Protein AF-A0A7C5CMK6-F1 (afdb_monomer_lite)

Sequence (134 aa):
MWATGYVVAPTLFDMLDRVTAGTVAGRLFTIQSWIGLFCGVLLLIATSGRRPLAAVRRWLLVVMLAVIAAGQFGLQPMMEALKAEGLVEGSETAARFATLHGLSASLFLLNSLLGVALVGVLAAGRRLSGGEAG

pLDDT: mean 91.79, std 9.39, range [44.91, 98.25]

Structure (mmCIF, N/CA/C/O backbone):
data_AF-A0A7C5CMK6-F1
#
_entry.id   AF-A0A7C5CMK6-F1
#
loop_
_atom_site.group_PDB
_atom_site.id
_atom_site.type_symbol
_atom_site.label_atom_id
_atom_site.label_alt_id
_atom_site.label_comp_id
_atom_site.label_asym_id
_atom_site.label_entity_id
_atom_site.label_seq_id
_atom_site.pdbx_PDB_ins_code
_atom_site.Cartn_x
_atom_site.Cartn_y
_atom_site.Cartn_z
_atom_site.occupancy
_atom_site.B_iso_or_equiv
_atom_site.auth_seq_id
_atom_site.auth_comp_id
_atom_site.auth_asym_id
_atom_site.auth_atom_id
_atom_site.pdbx_PDB_model_num
ATOM 1 N N . MET A 1 1 ? -6.745 -5.762 -0.599 1.00 88.94 1 MET A N 1
ATOM 2 C CA . MET A 1 1 ? -5.293 -5.545 -0.432 1.00 88.94 1 MET A CA 1
ATOM 3 C C . MET A 1 1 ? -4.486 -6.839 -0.560 1.00 88.94 1 MET A C 1
ATOM 5 O O . MET A 1 1 ? -3.806 -6.988 -1.565 1.00 88.94 1 MET A O 1
ATOM 9 N N . TRP A 1 2 ? -4.571 -7.775 0.398 1.00 94.88 2 TRP A N 1
ATOM 10 C CA . TRP A 1 2 ? -3.711 -8.974 0.456 1.00 94.88 2 TRP A CA 1
ATOM 11 C C . TRP A 1 2 ? -3.731 -9.836 -0.809 1.00 94.88 2 TRP A C 1
ATOM 13 O O . TRP A 1 2 ? -2.673 -10.131 -1.354 1.00 94.88 2 TRP A O 1
ATOM 23 N N . ALA A 1 3 ? -4.921 -10.164 -1.322 1.00 96.00 3 ALA A N 1
ATOM 24 C CA . ALA A 1 3 ? -5.054 -10.944 -2.553 1.00 96.00 3 ALA A CA 1
ATOM 25 C C . ALA A 1 3 ? -4.351 -10.272 -3.745 1.00 96.00 3 ALA A C 1
ATOM 27 O O . ALA A 1 3 ? -3.615 -10.922 -4.476 1.00 96.00 3 ALA A O 1
ATOM 28 N N . THR A 1 4 ? -4.518 -8.956 -3.915 1.00 94.00 4 THR A N 1
ATOM 29 C CA . THR A 1 4 ? -3.893 -8.217 -5.020 1.00 94.00 4 THR A CA 1
ATOM 30 C C . THR A 1 4 ? -2.366 -8.275 -4.957 1.00 94.00 4 THR A C 1
ATOM 32 O O . THR A 1 4 ? -1.733 -8.554 -5.968 1.00 94.00 4 THR A O 1
ATOM 35 N N . GLY A 1 5 ? -1.776 -8.031 -3.782 1.00 92.38 5 GLY A N 1
ATOM 36 C CA . GLY A 1 5 ? -0.321 -7.923 -3.642 1.00 92.38 5 GLY A CA 1
ATOM 37 C C . GLY A 1 5 ? 0.424 -9.253 -3.573 1.00 92.38 5 GLY A C 1
ATOM 38 O O . GLY A 1 5 ? 1.508 -9.357 -4.133 1.00 92.38 5 GLY A O 1
ATOM 39 N N . TYR A 1 6 ? -0.146 -10.263 -2.911 1.00 95.50 6 TYR A N 1
ATOM 40 C CA . TYR A 1 6 ? 0.554 -11.526 -2.639 1.00 95.50 6 TYR A CA 1
ATOM 41 C C . TYR A 1 6 ? 0.116 -12.692 -3.525 1.00 95.50 6 TYR A C 1
ATOM 43 O O . TYR A 1 6 ? 0.764 -13.732 -3.505 1.00 95.50 6 TYR A O 1
ATOM 51 N N . VAL A 1 7 ? -0.972 -12.540 -4.286 1.00 97.00 7 VAL A N 1
ATOM 52 C CA . VAL A 1 7 ? -1.472 -13.586 -5.191 1.00 97.00 7 VAL A CA 1
ATOM 53 C C . VAL A 1 7 ? -1.534 -13.052 -6.613 1.00 97.00 7 VAL A C 1
ATOM 55 O O . VAL A 1 7 ? -0.774 -13.490 -7.465 1.00 97.00 7 VAL A O 1
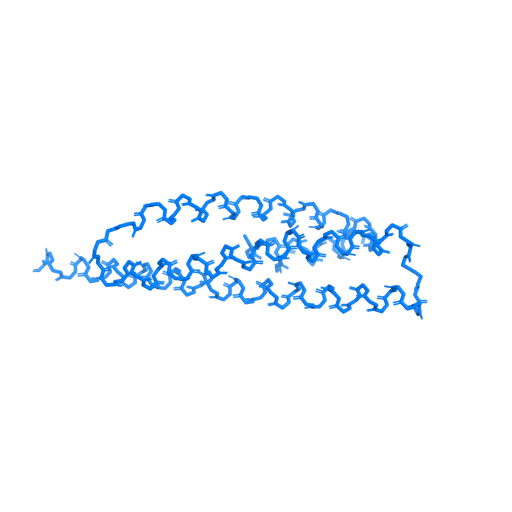ATOM 58 N N . VAL A 1 8 ? -2.373 -12.044 -6.862 1.00 97.00 8 VAL A N 1
ATOM 59 C CA . VAL A 1 8 ? -2.639 -11.573 -8.228 1.00 97.00 8 VAL A CA 1
ATOM 60 C C . VAL A 1 8 ? -1.387 -10.997 -8.886 1.00 97.00 8 VAL A C 1
ATOM 62 O O . VAL A 1 8 ? -1.103 -11.346 -10.025 1.00 97.00 8 VAL A O 1
ATOM 65 N N . ALA A 1 9 ? -0.621 -10.144 -8.198 1.00 95.50 9 ALA A N 1
ATOM 66 C CA . ALA A 1 9 ? 0.591 -9.567 -8.778 1.00 95.50 9 ALA A CA 1
ATOM 67 C C . ALA A 1 9 ? 1.633 -10.643 -9.165 1.00 95.50 9 ALA A C 1
ATOM 69 O O . ALA A 1 9 ? 2.010 -10.656 -10.336 1.00 95.50 9 ALA A O 1
ATOM 70 N N . PRO A 1 10 ? 2.046 -11.579 -8.283 1.00 96.38 10 PRO A N 1
ATOM 71 C CA . PRO A 1 10 ? 2.917 -12.690 -8.677 1.00 96.38 10 PRO A CA 1
ATOM 72 C C . PRO A 1 10 ? 2.371 -13.515 -9.847 1.00 96.38 10 PRO A C 1
ATOM 74 O O . PRO A 1 10 ? 3.102 -13.767 -10.797 1.00 96.38 10 PRO A O 1
ATOM 77 N N . THR A 1 11 ? 1.080 -13.863 -9.826 1.00 97.81 11 THR A N 1
ATOM 78 C CA . THR A 1 11 ? 0.440 -14.612 -10.917 1.00 97.81 11 THR A CA 1
ATOM 79 C C . THR A 1 11 ? 0.505 -13.861 -12.251 1.00 97.81 11 THR A C 1
ATOM 81 O O . THR A 1 11 ? 0.754 -14.472 -13.283 1.00 97.81 11 THR A O 1
ATOM 84 N N . LEU A 1 12 ? 0.343 -12.534 -12.257 1.00 97.19 12 LEU A N 1
ATOM 85 C CA . LEU A 1 12 ? 0.477 -11.738 -13.483 1.00 97.19 12 LEU A CA 1
ATOM 86 C C . LEU A 1 12 ? 1.904 -11.760 -14.044 1.00 97.19 12 LEU A C 1
ATOM 88 O O . LEU A 1 12 ? 2.059 -11.827 -15.257 1.00 97.19 12 LEU A O 1
ATOM 92 N N . PHE A 1 13 ? 2.929 -11.698 -13.187 1.00 96.00 13 PHE A N 1
ATOM 93 C CA . PHE A 1 13 ? 4.334 -11.751 -13.618 1.00 96.00 13 PHE A CA 1
ATOM 94 C C . PHE A 1 13 ? 4.791 -13.150 -14.048 1.00 96.00 13 PHE A C 1
ATOM 96 O O . PHE A 1 13 ? 5.786 -13.255 -14.758 1.00 96.00 13 PHE A O 1
ATOM 103 N N . ASP A 1 14 ? 4.079 -14.195 -13.630 1.00 97.81 14 ASP A N 1
ATOM 104 C CA . ASP A 1 14 ? 4.287 -15.570 -14.090 1.00 97.81 14 ASP A CA 1
ATOM 105 C C . ASP A 1 14 ? 3.620 -15.824 -15.454 1.00 97.81 14 ASP A C 1
ATOM 107 O O . ASP A 1 14 ? 4.188 -16.471 -16.329 1.00 97.81 14 ASP A O 1
ATOM 111 N N . MET A 1 15 ? 2.421 -15.269 -15.666 1.00 97.31 15 MET A N 1
ATOM 112 C CA . MET A 1 15 ? 1.608 -15.547 -16.857 1.00 97.31 15 MET A CA 1
ATOM 113 C C . MET A 1 15 ? 1.852 -14.609 -18.048 1.00 97.31 15 MET A C 1
ATOM 115 O O . MET A 1 15 ? 1.470 -14.950 -19.168 1.00 97.31 15 MET A O 1
ATOM 119 N N . LEU A 1 16 ? 2.398 -13.409 -17.830 1.00 97.19 16 LEU A N 1
ATOM 120 C CA . LEU A 1 16 ? 2.510 -12.353 -18.846 1.00 97.19 16 LEU A CA 1
ATOM 121 C C . LEU A 1 16 ? 3.949 -11.849 -18.977 1.00 97.19 16 LEU A C 1
ATOM 123 O O . LEU A 1 16 ? 4.768 -12.001 -18.072 1.00 97.19 16 LEU A O 1
ATOM 127 N N . ASP A 1 17 ? 4.248 -11.168 -20.086 1.00 96.00 17 ASP A N 1
ATOM 128 C CA . ASP A 1 17 ? 5.501 -10.428 -20.198 1.00 96.00 17 ASP A CA 1
ATOM 129 C C . ASP A 1 17 ? 5.583 -9.322 -19.127 1.00 96.00 17 ASP A C 1
ATOM 131 O O . ASP A 1 17 ? 4.576 -8.769 -18.669 1.00 96.00 17 ASP A O 1
ATOM 135 N N . ARG A 1 18 ? 6.812 -8.972 -18.734 1.00 90.44 18 ARG A N 1
ATOM 136 C CA . ARG A 1 18 ? 7.087 -8.044 -17.626 1.00 90.44 18 ARG A CA 1
ATOM 137 C C . ARG A 1 18 ? 6.406 -6.680 -17.793 1.00 90.44 18 ARG A C 1
ATOM 139 O O . ARG A 1 18 ? 6.015 -6.073 -16.790 1.00 90.44 18 ARG A O 1
ATOM 146 N N . VAL A 1 19 ? 6.278 -6.182 -19.023 1.00 91.25 19 VAL A N 1
ATOM 147 C CA . VAL A 1 19 ? 5.704 -4.859 -19.307 1.00 91.25 19 VAL A CA 1
ATOM 148 C C . VAL A 1 19 ? 4.186 -4.905 -19.155 1.00 91.25 19 VAL A C 1
ATOM 150 O O . VAL A 1 19 ? 3.608 -4.066 -18.448 1.00 91.25 19 VAL A O 1
ATOM 153 N N . THR A 1 20 ? 3.536 -5.912 -19.737 1.00 94.94 20 THR A N 1
ATOM 154 C CA . THR A 1 20 ? 2.087 -6.109 -19.608 1.00 94.94 20 THR A CA 1
ATOM 155 C C . THR A 1 20 ? 1.697 -6.413 -18.163 1.00 94.94 20 THR A C 1
ATOM 157 O O . THR A 1 20 ? 0.809 -5.748 -17.620 1.00 94.94 20 THR A O 1
ATOM 160 N N . ALA A 1 21 ? 2.405 -7.329 -17.492 1.00 96.31 21 ALA A N 1
ATOM 161 C CA . ALA A 1 21 ? 2.195 -7.654 -16.079 1.00 96.31 21 ALA A CA 1
ATOM 162 C C . ALA A 1 21 ? 2.285 -6.404 -15.192 1.00 96.31 21 ALA A C 1
ATOM 164 O O . ALA A 1 21 ? 1.381 -6.124 -14.404 1.00 96.31 21 ALA A O 1
ATOM 165 N N . GLY A 1 22 ? 3.338 -5.599 -15.370 1.00 93.50 22 GLY A N 1
ATOM 166 C CA . GLY A 1 22 ? 3.539 -4.359 -14.622 1.00 93.50 22 GLY A CA 1
ATOM 167 C C . GLY A 1 22 ? 2.467 -3.295 -14.885 1.00 93.50 22 GLY A C 1
ATOM 168 O O . GLY A 1 22 ? 2.140 -2.516 -13.985 1.00 93.50 22 GLY A O 1
ATOM 169 N N . THR A 1 23 ? 1.903 -3.261 -16.093 1.00 94.38 23 THR A N 1
ATOM 170 C CA . THR A 1 23 ? 0.814 -2.344 -16.466 1.00 94.38 23 THR A CA 1
ATOM 171 C C . THR A 1 23 ? -0.500 -2.744 -15.804 1.00 94.38 23 THR A C 1
ATOM 173 O O . THR A 1 23 ? -1.164 -1.910 -15.182 1.00 94.38 23 THR A O 1
ATOM 176 N N . VAL A 1 24 ? -0.863 -4.027 -15.884 1.00 96.94 24 VAL A N 1
ATOM 177 C CA . VAL A 1 24 ? -2.087 -4.556 -15.262 1.00 96.94 24 VAL A CA 1
ATOM 178 C C . VAL A 1 24 ? -1.992 -4.473 -13.739 1.00 96.94 24 VAL A C 1
ATOM 180 O O . VAL A 1 24 ? -2.911 -3.959 -13.100 1.00 96.94 24 VAL A O 1
ATOM 183 N N . ALA A 1 25 ? -0.865 -4.891 -13.154 1.00 95.81 25 ALA A N 1
ATOM 184 C CA . ALA A 1 25 ? -0.628 -4.785 -11.717 1.00 95.81 25 ALA A CA 1
ATOM 185 C C . ALA A 1 25 ? -0.746 -3.330 -11.240 1.00 95.81 25 ALA A C 1
ATOM 187 O O . ALA A 1 25 ? -1.447 -3.065 -10.265 1.00 95.81 25 ALA A O 1
ATOM 188 N N . GLY A 1 26 ? -0.140 -2.377 -11.962 1.00 94.94 26 GLY A N 1
ATOM 189 C CA . GLY A 1 26 ? -0.249 -0.947 -11.662 1.00 94.94 26 GLY A CA 1
ATOM 190 C C . GLY A 1 26 ? -1.701 -0.469 -11.582 1.00 94.94 26 GLY A C 1
ATOM 191 O O . GLY A 1 26 ? -2.093 0.117 -10.573 1.00 94.94 26 GLY A O 1
ATOM 192 N N . ARG A 1 27 ? -2.526 -0.810 -12.582 1.00 96.38 27 ARG A N 1
ATOM 193 C CA . ARG A 1 27 ? -3.962 -0.474 -12.594 1.00 96.38 27 ARG A CA 1
ATOM 194 C C . ARG A 1 27 ? -4.720 -1.094 -11.420 1.00 96.38 27 ARG A C 1
ATOM 196 O O . ARG A 1 27 ? -5.530 -0.415 -10.790 1.00 96.38 27 ARG A O 1
ATOM 203 N N . LEU A 1 28 ? -4.456 -2.362 -11.098 1.00 97.12 28 LEU A N 1
ATOM 204 C CA . LEU A 1 28 ? -5.089 -3.035 -9.959 1.00 97.12 28 LEU A CA 1
ATOM 205 C C . LEU A 1 28 ? -4.713 -2.381 -8.626 1.00 97.12 28 LEU A C 1
ATOM 207 O O . LEU A 1 28 ? -5.578 -2.233 -7.761 1.00 97.12 28 LEU A O 1
ATOM 211 N N . PHE A 1 29 ? -3.458 -1.956 -8.460 1.00 96.38 29 PHE A N 1
ATOM 212 C CA . PHE A 1 29 ? -3.036 -1.208 -7.277 1.00 96.38 29 PHE A CA 1
ATOM 213 C C . PHE A 1 29 ? -3.683 0.178 -7.210 1.00 96.38 29 PHE A C 1
ATOM 215 O O . PHE A 1 29 ? -4.132 0.550 -6.134 1.00 96.38 29 PHE A O 1
ATOM 222 N N . THR A 1 30 ? -3.836 0.900 -8.325 1.00 97.06 30 THR A N 1
ATOM 223 C CA . THR A 1 30 ? -4.579 2.176 -8.351 1.00 97.06 30 THR A CA 1
ATOM 224 C C . THR A 1 30 ? -6.030 1.994 -7.907 1.00 97.06 30 THR A C 1
ATOM 226 O O . THR A 1 30 ? -6.510 2.715 -7.032 1.00 97.06 30 THR A O 1
ATOM 229 N N . ILE A 1 31 ? -6.732 1.001 -8.462 1.00 97.75 31 ILE A N 1
ATOM 230 C CA . ILE A 1 31 ? -8.117 0.686 -8.072 1.00 97.75 31 ILE A CA 1
ATOM 231 C C . ILE A 1 31 ? -8.176 0.323 -6.582 1.00 97.75 31 ILE A C 1
ATOM 233 O O . ILE A 1 31 ? -9.025 0.830 -5.849 1.00 97.75 31 ILE A O 1
ATOM 237 N N . GLN A 1 32 ? -7.245 -0.513 -6.114 1.00 97.06 32 GLN A N 1
ATOM 238 C CA . GLN A 1 32 ? -7.129 -0.884 -4.705 1.00 97.06 32 GLN A CA 1
ATOM 239 C C . GLN A 1 32 ? -6.901 0.337 -3.802 1.00 97.06 32 GLN A C 1
ATOM 241 O O . GLN A 1 32 ? -7.523 0.411 -2.744 1.00 97.06 32 GLN A O 1
ATOM 246 N N . SER A 1 33 ? -6.043 1.281 -4.196 1.00 97.44 33 SER A N 1
ATOM 247 C CA . SER A 1 33 ? -5.790 2.515 -3.446 1.00 97.44 33 SER A CA 1
ATOM 248 C C . SER A 1 33 ? -7.059 3.345 -3.307 1.00 97.44 33 SER A C 1
ATOM 250 O O . SER A 1 33 ? -7.397 3.743 -2.198 1.00 97.44 33 SER A O 1
ATOM 252 N N . TRP A 1 34 ? -7.810 3.554 -4.392 1.00 98.19 34 TRP A N 1
ATOM 253 C CA . TRP A 1 34 ? -9.064 4.313 -4.348 1.00 98.19 34 TRP A CA 1
ATOM 254 C C . TRP A 1 34 ? -10.130 3.647 -3.477 1.00 98.19 34 TRP A C 1
ATOM 256 O O . TRP A 1 34 ? -10.741 4.318 -2.644 1.00 98.19 34 TRP A O 1
ATOM 266 N N . ILE A 1 35 ? -10.309 2.328 -3.605 1.00 97.88 35 ILE A N 1
ATOM 267 C CA . ILE A 1 35 ? -11.208 1.561 -2.730 1.00 97.88 35 ILE A CA 1
ATOM 268 C C . ILE A 1 35 ? -10.753 1.688 -1.271 1.00 97.88 35 ILE A C 1
ATOM 270 O O . ILE A 1 35 ? -11.566 1.954 -0.390 1.00 97.88 35 ILE A O 1
ATOM 274 N N . GLY A 1 36 ? -9.453 1.539 -1.010 1.00 96.69 36 GLY A N 1
ATOM 275 C CA . GLY A 1 36 ? -8.870 1.648 0.324 1.00 96.69 36 GLY A CA 1
ATOM 276 C C . GLY A 1 36 ? -9.061 3.029 0.952 1.00 96.69 36 GLY A C 1
ATOM 277 O O . GLY A 1 36 ? -9.449 3.110 2.116 1.00 96.69 36 GLY A O 1
ATOM 278 N N . LEU A 1 37 ? -8.855 4.103 0.185 1.00 97.81 37 LEU A N 1
ATOM 279 C CA . LEU A 1 37 ? -9.108 5.479 0.621 1.00 97.81 37 LEU A CA 1
ATOM 280 C C . LEU A 1 37 ? -10.587 5.683 0.955 1.00 97.81 37 LEU A C 1
ATOM 282 O O . LEU A 1 37 ? -10.910 6.144 2.048 1.00 97.81 37 LEU A O 1
ATOM 286 N N . PHE A 1 38 ? -11.486 5.285 0.053 1.00 97.88 38 PHE A N 1
ATOM 287 C CA . PHE A 1 38 ? -12.927 5.420 0.254 1.00 97.88 38 PHE A CA 1
ATOM 288 C C . PHE A 1 38 ? -13.405 4.647 1.491 1.00 97.88 38 PHE A C 1
ATOM 290 O O . PHE A 1 38 ? -13.996 5.225 2.405 1.00 97.88 38 PHE A O 1
ATOM 297 N N . CYS A 1 39 ? -13.088 3.353 1.572 1.00 96.75 39 CYS A N 1
ATOM 298 C CA . CYS A 1 39 ? -13.455 2.517 2.712 1.00 96.75 39 CYS A CA 1
ATOM 299 C C . CYS A 1 39 ? -12.812 3.008 4.016 1.00 96.75 39 CYS A C 1
ATOM 301 O O . CYS A 1 39 ? -13.471 3.013 5.054 1.00 96.75 39 CYS A O 1
ATOM 303 N N . GLY A 1 40 ? -11.548 3.436 3.984 1.00 95.25 40 GLY A N 1
ATOM 304 C CA . GLY A 1 40 ? -10.842 3.938 5.159 1.00 95.25 40 GLY A CA 1
ATOM 305 C C . GLY A 1 40 ? -11.452 5.228 5.707 1.00 95.25 40 GLY A C 1
ATOM 306 O O . GLY A 1 40 ? -11.605 5.350 6.921 1.00 95.25 40 GLY A O 1
ATOM 307 N N . VAL A 1 41 ? -11.880 6.150 4.838 1.00 95.62 41 VAL A N 1
ATOM 308 C CA . VAL A 1 41 ? -12.599 7.373 5.239 1.00 95.62 41 VAL A CA 1
ATOM 309 C C . VAL A 1 41 ? -13.957 7.036 5.857 1.00 95.62 41 VAL A C 1
ATOM 311 O O . VAL A 1 41 ? -14.273 7.542 6.935 1.00 95.62 41 VAL A O 1
ATOM 314 N N . LEU A 1 42 ? -14.736 6.140 5.240 1.00 94.62 42 LEU A N 1
ATOM 315 C CA . LEU A 1 42 ? -16.017 5.695 5.803 1.00 94.62 42 LEU A CA 1
ATOM 316 C C . LEU A 1 42 ? -15.843 5.047 7.181 1.00 94.62 42 LEU A C 1
ATOM 318 O O . LEU A 1 42 ? -16.586 5.355 8.117 1.00 94.62 42 LEU A O 1
ATOM 322 N N . LEU A 1 43 ? -14.831 4.188 7.327 1.00 92.38 43 LEU A N 1
ATOM 323 C CA . LEU A 1 43 ? -14.475 3.608 8.616 1.00 92.38 43 LEU A CA 1
ATOM 324 C C . LEU A 1 43 ? -14.080 4.704 9.605 1.00 92.38 43 LEU A C 1
ATOM 326 O O . LEU A 1 43 ? -14.569 4.694 10.726 1.00 92.38 43 LEU A O 1
ATOM 330 N N . LEU A 1 44 ? -13.266 5.684 9.219 1.00 92.25 44 LEU A N 1
ATOM 331 C CA . LEU A 1 44 ? -12.859 6.755 10.125 1.00 92.25 44 LEU A CA 1
ATOM 332 C C . LEU A 1 44 ? -14.076 7.514 10.682 1.00 92.25 44 LEU A C 1
ATOM 334 O O . LEU A 1 44 ? -14.191 7.650 11.904 1.00 92.25 44 LEU A O 1
ATOM 338 N N . ILE A 1 45 ? -15.031 7.882 9.821 1.00 90.31 45 ILE A N 1
ATOM 339 C CA . ILE A 1 45 ? -16.294 8.540 10.204 1.00 90.31 45 ILE A CA 1
ATOM 340 C C . ILE A 1 45 ? -17.084 7.677 11.197 1.00 90.31 45 ILE A C 1
ATOM 342 O O . ILE A 1 45 ? -17.479 8.161 12.264 1.00 90.31 45 ILE A O 1
ATOM 346 N N . ALA A 1 46 ? -17.234 6.380 10.905 1.00 87.69 46 ALA A N 1
ATOM 347 C CA . ALA A 1 46 ? -17.957 5.427 11.752 1.00 87.69 46 ALA A CA 1
ATOM 348 C C . ALA A 1 46 ? -17.320 5.226 13.142 1.00 87.69 46 ALA A C 1
ATOM 350 O O . ALA A 1 46 ? -17.945 4.689 14.059 1.00 87.69 46 ALA A O 1
ATOM 351 N N . THR A 1 47 ? -16.068 5.650 13.336 1.00 83.06 47 THR A N 1
ATOM 352 C CA . THR A 1 47 ? -15.308 5.417 14.572 1.00 83.06 47 THR A CA 1
ATOM 353 C C . THR A 1 47 ? -15.257 6.612 15.524 1.00 83.06 47 THR A C 1
ATOM 355 O O . THR A 1 47 ? -14.534 6.560 16.521 1.00 83.06 47 THR A O 1
ATOM 358 N N . SER A 1 48 ? -16.069 7.645 15.295 1.00 74.44 48 SER A N 1
ATOM 359 C CA . SER A 1 48 ? -16.099 8.905 16.064 1.00 74.44 48 SER A CA 1
ATOM 360 C C . SER A 1 48 ? -16.596 8.808 17.526 1.00 74.44 48 SER A C 1
ATOM 362 O O . SER A 1 48 ? -16.652 9.813 18.227 1.00 74.44 48 SER A O 1
ATOM 364 N N . GLY A 1 49 ? -16.916 7.616 18.046 1.00 71.44 49 GLY A N 1
ATOM 365 C CA . GLY A 1 49 ? -17.361 7.418 19.439 1.00 71.44 49 GLY A CA 1
ATOM 366 C C . GLY A 1 49 ? -16.255 7.518 20.513 1.00 71.44 49 GLY A C 1
ATOM 367 O O . GLY A 1 49 ? -15.062 7.383 20.227 1.00 71.44 49 GLY A O 1
ATOM 368 N N . ARG A 1 50 ? -16.648 7.693 21.788 1.00 63.00 50 ARG A N 1
ATOM 369 C CA . ARG A 1 50 ? -15.750 7.919 22.952 1.00 63.00 50 ARG A CA 1
ATOM 370 C C . ARG A 1 50 ? -15.163 6.653 23.610 1.00 63.00 50 ARG A C 1
ATOM 372 O O . ARG A 1 50 ? -14.755 6.697 24.764 1.00 63.00 50 ARG A O 1
ATOM 379 N N . ARG A 1 51 ? -15.101 5.512 22.916 1.00 72.12 51 ARG A N 1
ATOM 380 C CA . ARG A 1 51 ? -14.518 4.279 23.490 1.00 72.12 51 ARG A CA 1
ATOM 381 C C . ARG A 1 51 ? -12.983 4.287 23.372 1.00 72.12 51 ARG A C 1
ATOM 383 O O . ARG A 1 51 ? -12.484 4.696 22.325 1.00 72.12 51 ARG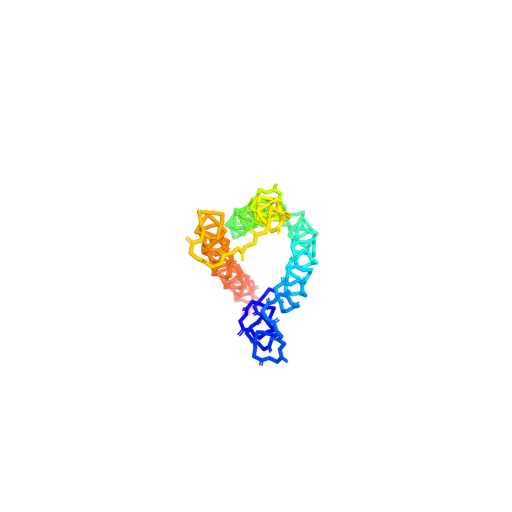 A O 1
ATOM 390 N N . PRO A 1 52 ? -12.220 3.785 24.358 1.00 67.19 52 PRO A N 1
ATOM 391 C CA . PRO A 1 52 ? -10.751 3.783 24.312 1.00 67.19 52 PRO A CA 1
ATOM 392 C C . PRO A 1 52 ? -10.198 3.023 23.094 1.00 67.19 52 PRO A C 1
ATOM 394 O O . PRO A 1 52 ? -9.323 3.523 22.390 1.00 67.19 52 PRO A O 1
ATOM 397 N N . LEU A 1 53 ? -10.802 1.883 22.734 1.00 73.38 53 LEU A N 1
ATOM 398 C CA . LEU A 1 53 ? -10.450 1.141 21.513 1.00 73.38 53 LEU A CA 1
ATOM 399 C C . LEU A 1 53 ? -10.779 1.896 20.214 1.00 73.38 53 LEU A C 1
ATOM 401 O O . LEU A 1 53 ? -10.208 1.603 19.164 1.00 73.38 53 LEU A O 1
ATOM 405 N N . ALA A 1 54 ? -11.672 2.889 20.262 1.00 79.06 54 ALA A N 1
ATOM 406 C CA . ALA A 1 54 ? -11.945 3.738 19.109 1.00 79.06 54 ALA A CA 1
ATOM 407 C C . ALA A 1 54 ? -10.776 4.689 18.818 1.00 79.06 54 ALA A C 1
ATOM 409 O O . ALA A 1 54 ? -10.550 4.995 17.653 1.00 79.06 54 ALA A O 1
ATOM 410 N N . ALA A 1 55 ? -10.002 5.109 19.827 1.00 85.31 55 ALA A N 1
ATOM 411 C CA . ALA A 1 55 ? -8.837 5.971 19.624 1.00 85.31 55 ALA A CA 1
ATOM 412 C C . ALA A 1 55 ? -7.702 5.242 18.890 1.00 85.31 55 ALA A C 1
ATOM 414 O O . ALA A 1 55 ? -7.211 5.750 17.884 1.00 85.31 55 ALA A O 1
ATOM 415 N N . VAL A 1 56 ? -7.350 4.028 19.331 1.00 87.88 56 VAL A N 1
ATOM 416 C CA . VAL A 1 56 ? -6.334 3.186 18.667 1.00 87.88 56 VAL A CA 1
ATOM 417 C C . VAL A 1 56 ? -6.733 2.905 17.219 1.00 87.88 56 VAL A C 1
ATOM 419 O O . VAL A 1 56 ? -5.948 3.101 16.296 1.00 87.88 56 VAL A O 1
ATOM 422 N N . ARG A 1 57 ? -7.994 2.517 17.005 1.00 89.44 57 ARG A N 1
ATOM 423 C CA . ARG A 1 57 ? -8.541 2.254 15.671 1.00 89.44 57 ARG A CA 1
ATOM 424 C C . ARG A 1 57 ? -8.492 3.480 14.757 1.00 89.44 57 ARG A C 1
ATOM 426 O O . ARG A 1 57 ? -8.137 3.336 13.593 1.00 89.44 57 ARG A O 1
ATOM 433 N N . ARG A 1 58 ? -8.833 4.670 15.268 1.00 91.56 58 ARG A N 1
ATOM 434 C CA . ARG A 1 58 ? -8.753 5.926 14.505 1.00 91.56 58 ARG A CA 1
ATOM 435 C C . ARG A 1 58 ? -7.325 6.210 14.055 1.00 91.56 58 ARG A C 1
ATOM 437 O O . ARG A 1 58 ? -7.119 6.472 12.878 1.00 91.56 58 ARG A O 1
ATOM 444 N N . TRP A 1 59 ? -6.349 6.106 14.957 1.00 93.56 59 TRP A N 1
ATOM 445 C CA . TRP A 1 59 ? -4.946 6.336 14.608 1.00 93.56 59 TRP A CA 1
ATOM 446 C C . TRP A 1 59 ? -4.419 5.325 13.589 1.00 93.56 59 TRP A C 1
ATOM 448 O O . TRP A 1 59 ? -3.773 5.733 12.629 1.00 93.56 59 TRP A O 1
ATOM 458 N N . LEU A 1 60 ? -4.758 4.039 13.731 1.00 95.00 60 LEU A N 1
ATOM 459 C CA . LEU A 1 60 ? -4.418 3.025 12.727 1.00 95.00 60 LEU A CA 1
ATOM 460 C C . LEU A 1 60 ? -4.985 3.384 11.349 1.00 95.00 60 LEU A C 1
ATOM 462 O O . LEU A 1 60 ? -4.244 3.382 10.371 1.00 95.00 60 LEU A O 1
ATOM 466 N N . LEU A 1 61 ? -6.270 3.746 11.273 1.00 95.56 61 LEU A N 1
ATOM 467 C CA . LEU A 1 61 ? -6.907 4.150 10.017 1.00 95.56 61 LEU A CA 1
ATOM 468 C C . LEU A 1 61 ? -6.247 5.392 9.408 1.00 95.56 61 LEU A C 1
ATOM 470 O O . LEU A 1 61 ? -6.008 5.410 8.206 1.00 95.56 61 LEU A O 1
ATOM 474 N N . VAL A 1 62 ? -5.916 6.402 10.218 1.00 96.56 62 VAL A N 1
ATOM 475 C CA . VAL A 1 62 ? -5.224 7.615 9.751 1.00 96.56 62 VAL A CA 1
ATOM 476 C C . VAL A 1 62 ? -3.857 7.274 9.159 1.00 96.56 62 VAL A C 1
ATOM 478 O O . VAL A 1 62 ? -3.548 7.723 8.058 1.00 96.56 62 VAL A O 1
ATOM 481 N N . VAL A 1 63 ? -3.060 6.447 9.840 1.00 97.62 63 VAL A N 1
ATOM 482 C CA . VAL A 1 63 ? -1.742 6.028 9.336 1.00 97.62 63 VAL A CA 1
ATOM 483 C C . VAL A 1 63 ? -1.888 5.215 8.049 1.00 97.62 63 VAL A C 1
ATOM 485 O O . VAL A 1 63 ? -1.188 5.488 7.079 1.00 97.62 63 VAL A O 1
ATOM 488 N N . MET A 1 64 ? -2.823 4.264 7.998 1.00 98.06 64 MET A N 1
ATOM 489 C CA . MET A 1 64 ? -3.087 3.476 6.789 1.00 98.06 64 MET A CA 1
ATOM 490 C C . MET A 1 64 ? -3.493 4.363 5.604 1.00 98.06 64 MET A C 1
ATOM 492 O O . MET A 1 64 ? -2.953 4.222 4.509 1.00 98.06 64 MET A O 1
ATOM 496 N N . LEU A 1 65 ? -4.404 5.316 5.823 1.00 98.12 65 LEU A N 1
ATOM 497 C CA . LEU A 1 65 ? -4.822 6.284 4.805 1.00 98.12 65 LEU A CA 1
ATOM 498 C C . LEU A 1 65 ? -3.648 7.142 4.323 1.00 98.12 65 LEU A C 1
ATOM 500 O O . LEU A 1 65 ? -3.505 7.346 3.120 1.00 98.12 65 LEU A O 1
ATOM 504 N N . ALA A 1 66 ? -2.785 7.595 5.236 1.00 98.25 66 ALA A N 1
ATOM 505 C CA . ALA A 1 66 ? -1.591 8.360 4.888 1.00 98.25 66 ALA A CA 1
ATOM 506 C C . ALA A 1 66 ? -0.612 7.539 4.034 1.00 98.25 66 ALA A C 1
ATOM 508 O O . ALA A 1 66 ? -0.091 8.049 3.044 1.00 98.25 66 ALA A O 1
ATOM 509 N N . VAL A 1 67 ? -0.406 6.258 4.358 1.00 98.12 67 VAL A N 1
ATOM 510 C CA . VAL A 1 67 ? 0.445 5.358 3.561 1.00 98.12 67 VAL A CA 1
ATOM 511 C C . VAL A 1 67 ? -0.140 5.134 2.165 1.00 98.12 67 VAL A C 1
ATOM 513 O O . VAL A 1 67 ? 0.592 5.225 1.178 1.00 98.12 67 VAL A O 1
ATOM 516 N N . ILE A 1 68 ? -1.452 4.890 2.057 1.00 98.00 68 ILE A N 1
ATOM 517 C CA . ILE A 1 68 ? -2.123 4.733 0.757 1.00 98.00 68 ILE A CA 1
ATOM 518 C C . ILE A 1 68 ? -1.997 6.022 -0.063 1.00 98.00 68 ILE A C 1
ATOM 520 O O . ILE A 1 68 ? -1.653 5.956 -1.240 1.00 98.00 68 ILE A O 1
ATOM 524 N N . ALA A 1 69 ? -2.214 7.189 0.548 1.00 98.06 69 ALA A N 1
ATOM 525 C CA . ALA A 1 69 ? -2.086 8.480 -0.123 1.00 98.06 69 ALA A CA 1
ATOM 526 C C . ALA A 1 69 ? -0.647 8.747 -0.599 1.00 98.06 69 ALA A C 1
ATOM 528 O O . ALA A 1 69 ? -0.449 9.134 -1.749 1.00 98.06 69 ALA A O 1
ATOM 529 N N . ALA A 1 70 ? 0.365 8.483 0.233 1.00 97.75 70 ALA A N 1
ATOM 530 C CA . ALA A 1 70 ? 1.771 8.631 -0.151 1.00 97.75 70 ALA A CA 1
ATOM 531 C C . ALA A 1 70 ? 2.151 7.706 -1.322 1.00 97.75 70 ALA A C 1
ATOM 533 O O . ALA A 1 70 ? 2.845 8.121 -2.252 1.00 97.75 70 ALA A O 1
ATOM 534 N N . GLY A 1 71 ? 1.654 6.467 -1.315 1.00 96.62 71 GLY A N 1
ATOM 535 C CA . GLY A 1 71 ? 1.832 5.535 -2.425 1.00 96.62 71 GLY A CA 1
ATOM 536 C C . GLY A 1 71 ? 1.131 6.000 -3.705 1.00 96.62 71 GLY A C 1
ATOM 537 O O . GLY A 1 71 ? 1.748 6.018 -4.767 1.00 96.62 71 GLY A O 1
ATOM 538 N N . GLN A 1 72 ? -0.136 6.404 -3.599 1.00 97.25 72 GLN A N 1
ATOM 539 C CA . GLN A 1 72 ? -0.999 6.739 -4.734 1.00 97.25 72 GLN A CA 1
ATOM 540 C C . GLN A 1 72 ? -0.654 8.080 -5.389 1.00 97.25 72 GLN A C 1
ATOM 542 O O . GLN A 1 72 ? -0.717 8.191 -6.609 1.00 97.25 72 GLN A O 1
ATOM 547 N N . PHE A 1 73 ? -0.317 9.097 -4.596 1.00 97.12 73 PHE A N 1
ATOM 548 C CA . PHE A 1 73 ? -0.092 10.462 -5.082 1.00 97.12 73 PHE A CA 1
ATOM 549 C C . PHE A 1 73 ? 1.388 10.854 -5.133 1.00 97.12 73 PHE A C 1
ATOM 551 O O . PHE A 1 73 ? 1.729 11.821 -5.804 1.00 97.12 73 PHE A O 1
ATOM 558 N N . GLY A 1 74 ? 2.266 10.122 -4.442 1.00 97.00 74 GLY A N 1
ATOM 559 C CA . GLY A 1 74 ? 3.712 10.343 -4.473 1.00 97.00 74 GLY A CA 1
ATOM 560 C C . GLY A 1 74 ? 4.428 9.307 -5.332 1.00 97.00 74 GLY A C 1
ATOM 561 O O . GLY A 1 74 ? 4.919 9.613 -6.415 1.00 97.00 74 GLY A O 1
ATOM 562 N N . LEU A 1 75 ? 4.467 8.057 -4.865 1.00 96.75 75 LEU A N 1
ATOM 563 C CA . LEU A 1 75 ? 5.288 7.023 -5.505 1.00 96.75 75 LEU A CA 1
ATOM 564 C C . LEU A 1 75 ? 4.771 6.606 -6.883 1.00 96.75 75 LEU A C 1
ATOM 566 O O . LEU A 1 75 ? 5.574 6.400 -7.791 1.00 96.75 75 LEU A O 1
ATOM 570 N N . GLN A 1 76 ? 3.455 6.460 -7.049 1.00 95.44 76 GLN A N 1
ATOM 571 C CA . GLN A 1 76 ? 2.881 5.984 -8.306 1.00 95.44 76 GLN A CA 1
ATOM 572 C C . GLN A 1 76 ? 3.154 6.951 -9.478 1.00 95.44 76 GLN A C 1
ATOM 574 O O . GLN A 1 76 ? 3.711 6.479 -10.470 1.00 95.44 76 GLN A O 1
ATOM 579 N N . PRO A 1 77 ? 2.924 8.277 -9.360 1.00 96.44 77 PRO A N 1
ATOM 580 C CA . PRO A 1 77 ? 3.284 9.228 -10.415 1.00 96.44 77 PRO A CA 1
ATOM 581 C C . PRO A 1 77 ? 4.785 9.258 -10.728 1.00 96.44 77 PRO A C 1
ATOM 583 O O . PRO A 1 77 ? 5.170 9.311 -11.893 1.00 96.44 77 PRO A O 1
ATOM 586 N N . MET A 1 78 ? 5.649 9.167 -9.708 1.00 97.25 78 MET A N 1
ATOM 587 C CA . MET A 1 78 ? 7.104 9.124 -9.913 1.00 97.25 78 MET A CA 1
ATOM 588 C C . MET A 1 78 ? 7.535 7.877 -10.699 1.00 97.25 78 MET A C 1
ATOM 590 O O . MET A 1 78 ? 8.369 7.960 -11.597 1.00 97.25 78 MET A O 1
ATOM 594 N N . MET A 1 79 ? 6.954 6.716 -10.387 1.00 96.06 79 MET A N 1
ATOM 595 C CA . MET A 1 79 ? 7.216 5.478 -11.125 1.00 96.06 79 MET A CA 1
ATOM 596 C C . MET A 1 79 ? 6.685 5.534 -12.562 1.00 96.06 79 MET A C 1
ATOM 598 O O . MET A 1 79 ? 7.320 4.982 -13.459 1.00 96.06 79 MET A O 1
ATOM 602 N N . GLU A 1 80 ? 5.533 6.165 -12.795 1.00 95.06 80 GLU A N 1
ATOM 603 C CA . GLU A 1 80 ? 4.969 6.346 -14.138 1.00 95.06 80 GLU A CA 1
ATOM 604 C C . GLU A 1 80 ? 5.819 7.279 -15.003 1.00 95.06 80 GLU A C 1
ATOM 606 O O . GLU A 1 80 ? 6.058 6.957 -16.166 1.00 95.06 80 GLU A O 1
ATOM 611 N N . ALA A 1 81 ? 6.349 8.364 -14.430 1.00 95.62 81 ALA A N 1
ATOM 612 C CA . ALA A 1 81 ? 7.280 9.256 -15.121 1.00 95.62 81 ALA A CA 1
ATOM 613 C C . ALA A 1 81 ? 8.531 8.500 -15.606 1.00 95.62 81 ALA A C 1
ATOM 615 O O . ALA A 1 81 ? 8.856 8.540 -16.790 1.00 95.62 81 ALA A O 1
ATOM 616 N N . LEU A 1 82 ? 9.154 7.700 -14.733 1.00 94.75 82 LEU A N 1
ATOM 617 C CA . LEU A 1 82 ? 10.318 6.883 -15.107 1.00 94.75 82 LEU A CA 1
ATOM 618 C C . LEU A 1 82 ? 9.983 5.809 -16.152 1.00 94.75 82 LEU A C 1
ATOM 620 O O . LEU A 1 82 ? 10.808 5.495 -17.005 1.00 94.75 82 LEU A O 1
ATOM 624 N N . LYS A 1 83 ? 8.774 5.231 -16.115 1.00 92.06 83 LYS A N 1
ATOM 625 C CA . LYS A 1 83 ? 8.324 4.299 -17.163 1.00 92.06 83 LYS A CA 1
ATOM 626 C C . LYS A 1 83 ? 8.194 4.991 -18.521 1.00 92.06 83 LYS A C 1
ATOM 628 O O . LYS A 1 83 ? 8.516 4.366 -19.527 1.00 92.06 83 LYS A O 1
ATOM 633 N N . ALA A 1 84 ? 7.729 6.241 -18.549 1.00 92.94 84 ALA A N 1
ATOM 634 C CA . ALA A 1 84 ? 7.567 7.018 -19.778 1.00 92.94 84 ALA A CA 1
ATOM 635 C C . ALA A 1 84 ? 8.911 7.401 -20.422 1.00 92.94 84 ALA A C 1
ATOM 637 O O . ALA A 1 84 ? 8.991 7.494 -21.643 1.00 92.94 84 ALA A O 1
ATOM 638 N N . GLU A 1 85 ? 9.966 7.562 -19.619 1.00 92.50 85 GLU A N 1
ATOM 639 C CA . GLU A 1 85 ? 11.343 7.766 -20.098 1.00 92.50 85 GLU A CA 1
ATOM 640 C C . GLU A 1 85 ? 11.952 6.504 -20.739 1.00 92.50 85 GLU A C 1
ATOM 642 O O . GLU A 1 85 ? 12.880 6.600 -21.542 1.00 92.50 85 GLU A O 1
ATOM 647 N N . GLY A 1 86 ? 11.412 5.323 -20.420 1.00 90.94 86 GLY A N 1
ATOM 648 C CA . GLY A 1 86 ? 11.899 4.028 -20.889 1.00 90.94 86 GLY A CA 1
ATOM 649 C C . GLY A 1 86 ? 12.843 3.353 -19.890 1.00 90.94 86 GLY A C 1
ATOM 650 O O . GLY A 1 86 ? 13.800 3.939 -19.390 1.00 90.94 86 GLY A O 1
ATOM 651 N N . LEU A 1 87 ? 12.583 2.075 -19.603 1.00 90.88 87 LEU A N 1
ATOM 652 C CA . LEU A 1 87 ? 13.346 1.285 -18.632 1.00 90.88 87 LEU A CA 1
ATOM 653 C C . LEU A 1 87 ? 14.296 0.321 -19.351 1.0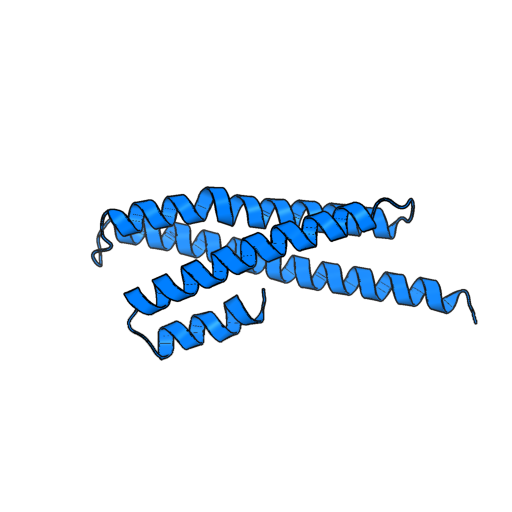0 90.88 87 LEU A C 1
ATOM 655 O O . LEU A 1 87 ? 13.974 -0.852 -19.538 1.00 90.88 87 LEU A O 1
ATOM 659 N N . VAL A 1 88 ? 15.464 0.819 -19.759 1.00 92.56 88 VAL A N 1
ATOM 660 C CA . VAL A 1 88 ? 16.527 -0.020 -20.337 1.00 92.56 88 VAL A CA 1
ATOM 661 C C . VAL A 1 88 ? 17.300 -0.706 -19.213 1.00 92.56 88 VAL A C 1
ATOM 663 O O . VAL A 1 88 ? 17.695 -0.060 -18.239 1.00 92.56 88 VAL A O 1
ATOM 666 N N . GLU A 1 89 ? 17.521 -2.012 -19.326 1.00 89.06 89 GLU A N 1
ATOM 667 C CA . GLU A 1 89 ? 18.251 -2.781 -18.317 1.00 89.06 89 GLU A CA 1
ATOM 668 C C . GLU A 1 89 ? 19.677 -2.235 -18.122 1.00 89.06 89 GLU A C 1
ATOM 670 O O . GLU A 1 89 ? 20.370 -1.906 -19.081 1.00 89.06 89 GLU A O 1
ATOM 675 N N . GLY A 1 90 ? 20.092 -2.066 -16.863 1.00 90.75 90 GLY A N 1
ATOM 676 C CA . GLY A 1 90 ? 21.380 -1.459 -16.506 1.00 90.75 90 GLY A CA 1
ATOM 677 C C . GLY A 1 90 ? 21.434 0.075 -16.576 1.00 90.75 90 GLY A C 1
ATOM 678 O O . GLY A 1 90 ? 22.440 0.655 -16.175 1.00 90.75 90 GLY A O 1
ATOM 679 N N . SER A 1 91 ? 20.374 0.751 -17.035 1.00 94.38 91 SER A N 1
ATOM 680 C CA . SER A 1 91 ? 20.312 2.220 -17.033 1.00 94.38 91 SER A CA 1
ATOM 681 C C . SER A 1 91 ? 20.067 2.808 -15.638 1.00 94.38 91 SER A C 1
ATOM 683 O O . SER A 1 91 ? 19.497 2.166 -14.749 1.00 94.38 91 SER A O 1
ATOM 685 N N . GLU A 1 92 ? 20.428 4.081 -15.460 1.00 95.12 92 GLU A N 1
ATOM 686 C CA . GLU A 1 92 ? 20.136 4.828 -14.232 1.00 95.12 92 GLU A CA 1
ATOM 687 C C . GLU A 1 92 ? 18.621 4.951 -13.977 1.00 95.12 92 GLU A C 1
ATOM 689 O O . GLU A 1 92 ? 18.166 4.800 -12.840 1.00 95.12 92 GLU A O 1
ATOM 694 N N . THR A 1 93 ? 17.819 5.148 -15.028 1.00 95.00 93 THR A N 1
ATOM 695 C CA . THR A 1 93 ? 16.349 5.209 -14.947 1.00 95.00 93 THR A CA 1
ATOM 696 C C . THR A 1 93 ? 15.767 3.901 -14.408 1.00 95.00 93 THR A C 1
ATOM 698 O O . THR A 1 93 ? 14.915 3.923 -13.515 1.00 95.00 93 THR A O 1
ATOM 701 N N . ALA A 1 94 ? 16.273 2.751 -14.871 1.00 93.94 94 ALA A N 1
ATOM 702 C CA . ALA A 1 94 ? 15.867 1.441 -14.363 1.00 93.94 94 ALA A CA 1
ATOM 703 C C . ALA A 1 94 ? 16.260 1.230 -12.891 1.00 93.94 94 ALA A C 1
ATOM 705 O O . ALA A 1 94 ? 15.462 0.691 -12.119 1.00 93.94 94 ALA A O 1
ATOM 706 N N . ALA A 1 95 ? 17.439 1.701 -12.473 1.00 96.12 95 ALA A N 1
ATOM 707 C CA . ALA A 1 95 ? 17.866 1.641 -11.075 1.00 96.12 95 ALA A CA 1
ATOM 708 C C . ALA A 1 95 ? 16.962 2.491 -10.163 1.00 96.12 95 ALA A C 1
ATOM 710 O O . ALA A 1 95 ? 16.461 1.995 -9.152 1.00 96.12 95 ALA A O 1
ATOM 711 N N . ARG A 1 96 ? 16.670 3.741 -10.553 1.00 96.50 96 ARG A N 1
ATOM 712 C CA . ARG A 1 96 ? 15.744 4.629 -9.823 1.00 96.50 96 ARG A CA 1
ATOM 713 C C . ARG A 1 96 ? 14.341 4.029 -9.731 1.00 96.50 96 ARG A C 1
ATOM 715 O O . ARG A 1 96 ? 13.723 4.061 -8.664 1.00 96.50 96 ARG A O 1
ATOM 722 N N . PHE A 1 97 ? 13.855 3.435 -10.822 1.00 96.12 97 PHE A N 1
ATOM 723 C CA . PHE A 1 97 ? 12.574 2.734 -10.838 1.00 96.12 97 PHE A CA 1
ATOM 724 C C . PHE A 1 97 ? 12.561 1.571 -9.842 1.00 96.12 97 PHE A C 1
ATOM 726 O O . PHE A 1 97 ? 11.617 1.447 -9.062 1.00 96.12 97 PHE A O 1
ATOM 733 N N . ALA A 1 98 ? 13.615 0.750 -9.814 1.00 95.44 98 ALA A N 1
ATOM 734 C CA . ALA A 1 98 ? 13.734 -0.362 -8.875 1.00 95.44 98 ALA A CA 1
ATOM 735 C C . ALA A 1 98 ? 13.730 0.113 -7.410 1.00 95.44 98 ALA A C 1
ATOM 737 O O . ALA A 1 98 ? 13.049 -0.489 -6.576 1.00 95.44 98 ALA A O 1
ATOM 738 N N . THR A 1 99 ? 14.411 1.221 -7.098 1.00 97.75 99 THR A N 1
ATOM 739 C CA . THR A 1 99 ? 14.393 1.826 -5.757 1.00 97.75 99 THR A CA 1
ATOM 740 C C . THR A 1 99 ? 12.988 2.272 -5.351 1.00 97.75 99 THR A C 1
ATOM 742 O O . THR A 1 99 ? 12.515 1.914 -4.269 1.00 97.75 99 THR A O 1
ATOM 745 N N . LEU A 1 100 ? 12.287 3.011 -6.217 1.00 97.50 100 LEU A N 1
ATOM 746 C CA . LEU A 1 100 ? 10.917 3.463 -5.941 1.00 97.50 100 LEU A CA 1
ATOM 747 C C . LEU A 1 100 ? 9.935 2.293 -5.832 1.00 97.50 100 LEU A C 1
ATOM 749 O O . LEU A 1 100 ? 9.056 2.302 -4.967 1.00 97.50 100 LEU A O 1
ATOM 753 N N . HIS A 1 101 ? 10.110 1.263 -6.658 1.00 96.12 101 HIS A N 1
ATOM 754 C CA . HIS A 1 101 ? 9.314 0.045 -6.592 1.00 96.12 101 HIS A CA 1
ATOM 755 C C . HIS A 1 101 ? 9.522 -0.696 -5.263 1.00 96.12 101 HIS A C 1
ATOM 757 O O . HIS A 1 101 ? 8.546 -1.075 -4.615 1.00 96.12 101 HIS A O 1
ATOM 763 N N . GLY A 1 102 ? 10.771 -0.836 -4.805 1.00 96.75 102 GLY A N 1
ATOM 764 C CA . GLY A 1 102 ? 11.094 -1.433 -3.505 1.00 96.75 102 GLY A CA 1
ATOM 765 C C . GLY A 1 102 ? 10.521 -0.644 -2.322 1.00 96.75 102 GLY A C 1
ATOM 766 O O . GLY A 1 102 ? 9.979 -1.228 -1.377 1.00 96.75 102 GLY A O 1
ATOM 767 N N . LEU A 1 103 ? 10.557 0.690 -2.394 1.00 97.75 103 LEU A N 1
ATOM 768 C CA . LEU A 1 103 ? 9.922 1.556 -1.398 1.00 97.75 103 LEU A CA 1
ATOM 769 C C . LEU A 1 103 ? 8.397 1.376 -1.387 1.00 97.75 103 LEU A C 1
ATOM 771 O O . LEU A 1 103 ? 7.799 1.232 -0.321 1.00 97.75 103 LEU A O 1
ATOM 775 N N . SER A 1 104 ? 7.768 1.318 -2.563 1.00 96.12 104 SER A N 1
ATOM 776 C CA . SER A 1 104 ? 6.330 1.060 -2.692 1.00 96.12 104 SER A CA 1
ATOM 777 C C . SER A 1 104 ? 5.940 -0.305 -2.112 1.00 96.12 104 SER A C 1
ATOM 779 O O . SER A 1 104 ? 4.981 -0.387 -1.342 1.00 96.12 104 SER A O 1
ATOM 781 N N . ALA A 1 105 ? 6.719 -1.356 -2.388 1.00 95.94 105 ALA A N 1
ATOM 782 C CA . ALA A 1 105 ? 6.517 -2.686 -1.813 1.00 95.94 105 ALA A CA 1
ATOM 783 C C . ALA A 1 105 ? 6.634 -2.680 -0.278 1.00 95.94 105 ALA A C 1
ATOM 785 O O . ALA A 1 105 ? 5.830 -3.314 0.407 1.00 95.94 105 ALA A O 1
ATOM 786 N N . SER A 1 106 ? 7.578 -1.912 0.271 1.00 97.69 106 SER A N 1
ATOM 787 C CA . SER A 1 106 ? 7.757 -1.754 1.721 1.00 97.69 106 SER A CA 1
AT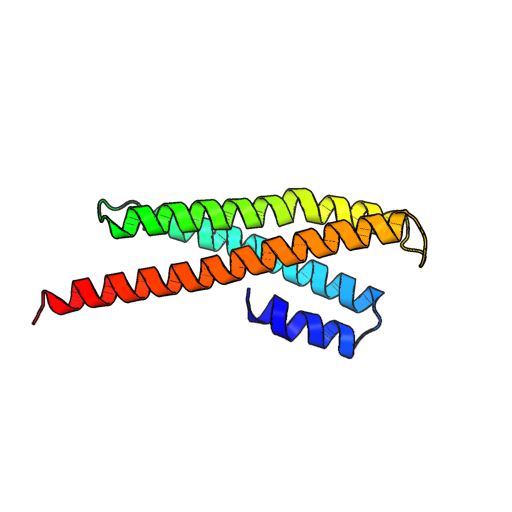OM 788 C C . SER A 1 106 ? 6.571 -1.040 2.374 1.00 97.69 106 SER A C 1
ATOM 790 O O . SER A 1 106 ? 6.055 -1.499 3.395 1.00 97.69 106 SER A O 1
ATOM 792 N N . LEU A 1 107 ? 6.079 0.044 1.764 1.00 97.06 107 LEU A N 1
ATOM 793 C CA . LEU A 1 107 ? 4.870 0.734 2.224 1.00 97.06 107 LEU A CA 1
ATOM 794 C C . LEU A 1 107 ? 3.630 -0.161 2.130 1.00 97.06 107 LEU A C 1
ATOM 796 O O . LEU A 1 107 ? 2.794 -0.160 3.034 1.00 97.06 107 LEU A O 1
ATOM 800 N N . PHE A 1 108 ? 3.521 -0.964 1.070 1.00 96.69 108 PHE A N 1
ATOM 801 C CA . PHE A 1 108 ? 2.451 -1.945 0.937 1.00 96.69 108 PHE A CA 1
ATOM 802 C C . PHE A 1 108 ? 2.524 -3.009 2.040 1.00 96.69 108 PHE A C 1
ATOM 804 O O . PHE A 1 108 ? 1.506 -3.313 2.660 1.00 96.69 108 PHE A O 1
ATOM 811 N N . LEU A 1 109 ? 3.711 -3.540 2.343 1.00 97.06 109 LEU A N 1
ATOM 812 C CA . LEU A 1 109 ? 3.901 -4.487 3.443 1.00 97.06 109 LEU A CA 1
ATOM 813 C C . LEU A 1 109 ? 3.511 -3.863 4.788 1.00 97.06 109 LEU A C 1
ATOM 815 O O . LEU A 1 109 ? 2.737 -4.463 5.533 1.00 97.06 109 LEU A O 1
ATOM 819 N N . LEU A 1 110 ? 3.973 -2.645 5.074 1.00 97.69 110 LEU A N 1
ATOM 820 C CA . LEU A 1 110 ? 3.587 -1.910 6.278 1.00 97.69 110 LEU A CA 1
ATOM 821 C C . LEU A 1 110 ? 2.063 -1.783 6.380 1.00 97.69 110 LEU A C 1
ATOM 823 O O . LEU A 1 110 ? 1.472 -2.159 7.391 1.00 97.69 110 LEU A O 1
ATOM 827 N N . ASN A 1 111 ? 1.407 -1.314 5.318 1.00 97.62 111 ASN A N 1
ATOM 828 C CA . ASN A 1 111 ? -0.043 -1.140 5.310 1.00 97.62 111 ASN A CA 1
ATOM 829 C C . ASN A 1 111 ? -0.798 -2.483 5.434 1.00 97.62 111 ASN A C 1
ATOM 831 O O . ASN A 1 111 ? -1.876 -2.536 6.024 1.00 97.62 111 ASN A O 1
ATOM 835 N N . SER A 1 112 ? -0.211 -3.585 4.956 1.00 96.69 112 SER A N 1
ATOM 836 C CA . SER A 1 112 ? -0.750 -4.942 5.093 1.00 96.69 112 SER A CA 1
ATOM 837 C C . SER A 1 112 ? -0.738 -5.392 6.556 1.00 96.69 112 SER A C 1
ATOM 839 O O . SER A 1 112 ? -1.755 -5.881 7.058 1.00 96.69 112 SER A O 1
ATOM 841 N N . LEU A 1 113 ? 0.375 -5.157 7.258 1.00 97.56 113 LEU A N 1
ATOM 842 C CA . LEU A 1 113 ? 0.522 -5.449 8.687 1.00 97.56 113 LEU A CA 1
ATOM 843 C C . LEU A 1 113 ? -0.411 -4.582 9.542 1.00 97.56 113 LEU A C 1
ATOM 845 O O . LEU A 1 113 ? -1.061 -5.092 10.457 1.00 97.56 113 LEU A O 1
ATOM 849 N N . LEU A 1 114 ? -0.549 -3.294 9.212 1.00 96.94 114 LEU A N 1
ATOM 850 C CA . LEU A 1 114 ? -1.516 -2.406 9.865 1.00 96.94 114 LEU A CA 1
ATOM 851 C C . LEU A 1 114 ? -2.960 -2.886 9.659 1.00 96.94 114 LEU A C 1
ATOM 853 O O . LEU A 1 114 ? -3.758 -2.844 10.595 1.00 96.94 114 LEU A O 1
ATOM 857 N N . GLY A 1 115 ? -3.288 -3.411 8.475 1.00 95.69 115 GLY A N 1
ATOM 858 C CA . GLY A 1 115 ? -4.583 -4.037 8.204 1.00 95.69 115 GLY A CA 1
ATOM 859 C C . GLY A 1 115 ? -4.859 -5.248 9.101 1.00 95.69 115 GLY A C 1
ATOM 860 O O . GLY A 1 115 ? -5.961 -5.380 9.636 1.00 95.69 115 GLY A O 1
ATOM 861 N N . VAL A 1 116 ? -3.857 -6.101 9.334 1.00 96.25 116 VAL A N 1
ATOM 862 C CA . VAL A 1 116 ? -3.967 -7.223 10.285 1.00 96.25 116 VAL A CA 1
ATOM 863 C C . VAL A 1 116 ? -4.179 -6.706 11.711 1.00 96.25 116 VAL A C 1
ATOM 865 O O . VAL A 1 116 ? -5.088 -7.170 12.404 1.00 96.25 116 VAL A O 1
ATOM 868 N N . ALA A 1 117 ? -3.404 -5.704 12.137 1.00 94.56 117 ALA A N 1
ATOM 869 C CA . ALA A 1 117 ? -3.551 -5.087 13.455 1.00 94.56 117 ALA A CA 1
ATOM 870 C C . ALA A 1 117 ? -4.954 -4.486 13.657 1.00 94.56 117 ALA A C 1
ATOM 872 O O . ALA A 1 117 ? -5.570 -4.689 14.706 1.00 94.56 117 ALA A O 1
ATOM 873 N N . LEU A 1 118 ? -5.502 -3.816 12.638 1.00 93.38 118 LEU A N 1
ATOM 874 C CA . LEU A 1 118 ? -6.859 -3.270 12.653 1.00 93.38 118 LEU A CA 1
ATOM 875 C C . LEU A 1 118 ? -7.911 -4.367 12.882 1.00 93.38 118 LEU A C 1
ATOM 877 O O . LEU A 1 118 ? -8.790 -4.205 13.732 1.00 93.38 118 LEU A O 1
ATOM 881 N N . VAL A 1 119 ? -7.809 -5.498 12.175 1.00 92.56 119 VAL A N 1
ATOM 882 C CA . VAL A 1 119 ? -8.708 -6.652 12.366 1.00 92.56 119 VAL A CA 1
ATOM 883 C C . VAL A 1 119 ? -8.575 -7.232 13.779 1.00 92.56 119 VAL A C 1
ATOM 885 O O . VAL A 1 119 ? -9.591 -7.537 14.409 1.00 92.56 119 VAL A O 1
ATOM 888 N N . GLY A 1 120 ? -7.354 -7.321 14.314 1.00 91.06 120 GLY A N 1
ATOM 889 C CA . GLY A 1 120 ? -7.096 -7.770 15.685 1.00 91.06 120 GLY A CA 1
ATOM 890 C C . GLY A 1 120 ? -7.755 -6.877 16.742 1.00 91.06 120 GLY A C 1
ATOM 891 O O . GLY A 1 120 ? -8.457 -7.371 17.627 1.00 91.06 120 GLY A O 1
ATOM 892 N N . VAL A 1 121 ? -7.618 -5.554 16.607 1.00 88.25 121 VAL A N 1
ATOM 893 C CA . VAL A 1 121 ? -8.258 -4.573 17.503 1.00 88.25 121 VAL A CA 1
ATOM 894 C C . VAL A 1 121 ? -9.786 -4.670 17.433 1.00 88.25 121 VAL A C 1
ATOM 896 O O . VAL A 1 121 ? -10.461 -4.619 18.465 1.00 88.25 121 VAL A O 1
ATOM 899 N N . LEU A 1 122 ? -10.355 -4.858 16.236 1.00 86.31 122 LEU A N 1
ATOM 900 C CA . LEU A 1 122 ? -11.799 -5.056 16.063 1.00 86.31 122 LEU A CA 1
ATOM 901 C C . LEU A 1 122 ? -12.290 -6.342 16.741 1.00 86.31 122 LEU A C 1
ATOM 903 O O . LEU A 1 122 ? -13.340 -6.333 17.389 1.00 86.31 122 LEU A O 1
ATOM 907 N N . ALA A 1 123 ? -11.537 -7.437 16.625 1.00 87.31 123 ALA A N 1
ATOM 908 C CA . ALA A 1 123 ? -11.867 -8.699 17.278 1.00 87.31 123 ALA A CA 1
ATOM 909 C C . ALA A 1 123 ? -11.821 -8.583 18.811 1.00 87.31 123 ALA A C 1
ATOM 911 O O . ALA A 1 123 ? -12.739 -9.058 19.483 1.00 87.31 123 ALA A O 1
ATOM 912 N N . ALA A 1 124 ? -10.812 -7.900 19.360 1.00 85.19 124 ALA A N 1
ATOM 913 C CA . ALA A 1 124 ? -10.694 -7.651 20.796 1.00 85.19 124 ALA A CA 1
ATOM 914 C C . ALA A 1 124 ? -11.870 -6.818 21.340 1.00 85.19 124 ALA A C 1
ATOM 916 O O . ALA A 1 124 ? -12.461 -7.171 22.360 1.00 85.19 124 ALA A O 1
ATOM 917 N N . GLY A 1 125 ? -12.284 -5.769 20.620 1.00 82.19 125 GLY A N 1
ATOM 918 C CA . GLY A 1 125 ? -13.422 -4.936 21.023 1.00 82.19 125 GLY A CA 1
ATOM 919 C C . GLY A 1 125 ? -14.760 -5.683 21.086 1.00 82.19 125 GLY A C 1
ATOM 920 O O . GLY A 1 125 ? -15.580 -5.394 21.962 1.00 82.19 125 GLY A O 1
ATOM 921 N N . ARG A 1 126 ? -14.974 -6.672 20.202 1.00 82.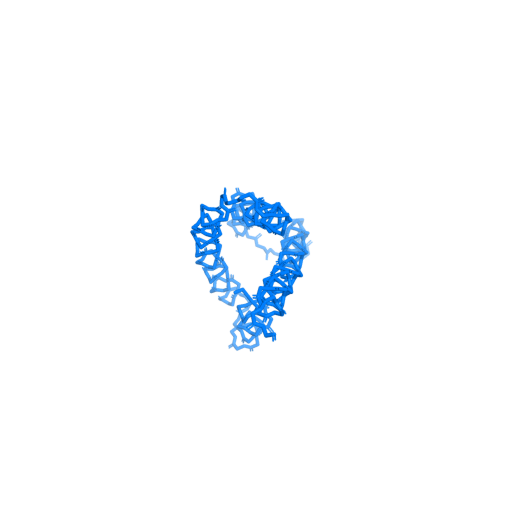25 126 ARG A N 1
ATOM 922 C CA . ARG A 1 126 ? -16.168 -7.538 20.241 1.00 82.25 126 ARG A CA 1
ATOM 923 C C . ARG A 1 126 ? -16.172 -8.470 21.450 1.00 82.25 126 ARG A C 1
ATOM 925 O O . ARG A 1 126 ? -17.216 -8.617 22.074 1.00 82.25 126 ARG A O 1
ATOM 932 N N . ARG A 1 127 ? -15.022 -9.057 21.804 1.00 82.94 127 ARG A N 1
ATOM 933 C CA . ARG A 1 127 ? -14.905 -9.950 22.973 1.00 82.94 127 ARG A CA 1
ATOM 934 C C . ARG A 1 127 ? -15.257 -9.233 24.276 1.00 82.94 127 ARG A C 1
ATOM 936 O O . ARG A 1 127 ? -16.027 -9.770 25.058 1.00 82.94 127 ARG A O 1
ATOM 943 N N . LEU A 1 128 ? -14.764 -8.007 24.458 1.00 77.69 128 LEU A N 1
ATOM 944 C CA . LEU A 1 128 ? -15.077 -7.201 25.645 1.00 77.69 128 LEU A CA 1
ATOM 945 C C . LEU A 1 128 ? -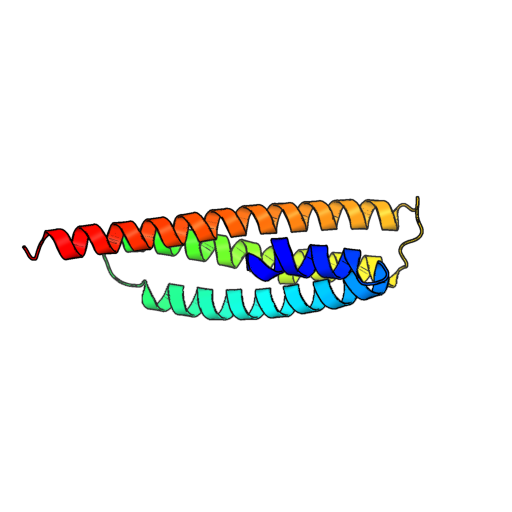16.563 -6.830 25.727 1.00 77.69 128 LEU A C 1
ATOM 947 O O . LEU A 1 128 ? -17.129 -6.836 26.806 1.00 77.69 128 LEU A O 1
ATOM 951 N N . SER A 1 129 ? -17.212 -6.551 24.590 1.00 74.12 129 SER A N 1
ATOM 952 C CA . SER A 1 129 ? -18.638 -6.184 24.584 1.00 74.12 129 SER A CA 1
ATOM 953 C C . SER A 1 129 ? -19.572 -7.382 24.805 1.00 74.12 129 SER A C 1
ATOM 955 O O . SER A 1 129 ? -20.691 -7.189 25.258 1.00 74.12 129 SER A O 1
ATOM 957 N N . GLY A 1 130 ? -19.143 -8.602 24.462 1.00 71.56 130 GLY A N 1
ATOM 958 C CA . GLY A 1 130 ? -19.922 -9.826 24.686 1.00 71.56 130 GLY A CA 1
ATOM 959 C C . GLY A 1 130 ? -19.756 -10.426 26.086 1.00 71.56 130 GLY A C 1
ATOM 960 O O . GLY A 1 130 ? -20.652 -11.120 26.545 1.00 71.56 130 GLY A O 1
ATOM 961 N N . GLY A 1 131 ? -18.634 -10.155 26.763 1.00 65.19 131 GLY A N 1
ATOM 962 C CA . GLY A 1 131 ? -18.370 -10.637 28.123 1.00 65.19 131 GLY A CA 1
ATOM 963 C C . GLY A 1 131 ? -19.123 -9.888 29.227 1.00 65.19 131 GLY A C 1
ATOM 964 O O . GLY A 1 131 ? -19.288 -10.439 30.301 1.00 65.19 131 GLY A O 1
ATOM 965 N N . GLU A 1 132 ? -19.608 -8.668 28.973 1.00 58.78 132 GLU A N 1
ATOM 966 C CA . GLU A 1 132 ? -20.441 -7.918 29.936 1.00 58.78 132 GLU A CA 1
ATOM 967 C C . GLU A 1 132 ? -21.944 -8.247 29.835 1.00 58.78 132 GLU A C 1
ATOM 969 O O . GLU A 1 132 ? -22.753 -7.647 30.535 1.00 58.78 132 GLU A O 1
ATOM 974 N N . ALA A 1 133 ? -22.332 -9.172 28.949 1.00 56.38 133 ALA A N 1
ATOM 975 C CA . ALA A 1 133 ? -23.727 -9.539 28.688 1.00 56.38 133 ALA A CA 1
ATOM 976 C C . ALA A 1 133 ? -24.098 -10.972 29.131 1.00 56.38 133 ALA A C 1
ATOM 978 O O . ALA A 1 133 ? -25.186 -11.437 28.787 1.00 56.38 133 ALA A O 1
ATOM 979 N N . GLY A 1 134 ? -23.214 -11.672 29.851 1.00 44.91 134 GLY A N 1
ATOM 980 C CA . GLY A 1 134 ? -23.435 -13.016 30.404 1.00 44.91 134 GLY A CA 1
ATOM 981 C C . GLY A 1 134 ? -23.083 -13.067 31.879 1.00 44.91 134 GLY A C 1
ATOM 982 O O . GLY A 1 134 ? -23.746 -13.850 32.590 1.00 44.91 134 GLY A O 1
#

Foldseek 3Di:
DCCLLPPVLVVLVVPDPPVVSVVVSLVVLLVVLVVLLVVLVVVLVVLPDDDPLSVVLNVLSVVLNVLSCCLNVPLSVVLVVLVVVPQDPPDPSVVVNVVSVVVSVVSVVVSVVSVVVSVVSVVVVVVVVVVVVD

Radius of gyration: 18.32 Å; chains: 1; bounding box: 45×26×51 Å

Secondary structure (DSSP, 8-state):
-HHIIIIIHHHHHHHS-HHHHHHHHHHHHHHHHHHHHHHHHHHHHHT-SS-HHHHHHHHHHHHHHHHHHIIIIIIHHHHHHHHHH---TTSHHHHHHHHHHHHHHHHHHHHHHHHHHHHHHHHHHHHHHHHTT-